Protein AF-A0A950YND7-F1 (afdb_monomer_lite)

Sequence (74 aa):
MNEPAAKKCIYPGCDRPAVPPHPLGGPQPSFCDREDHNALTAHQERQRIARERAESDERPQPPAPKRAESEEVV

Secondary structure (DSSP, 8-state):
-----PPBP-STT--SBPPPPPTT--PPPSS-S-TT-SHHHHHHHHHHHHHHHHHH--S-PPP-----------

pLDDT: mean 79.66, std 17.43, range [39.19, 96.81]

Foldseek 3Di:
DPQPPFAAAPQPPGRHGFDGADPVGDDGDNHHPDPCRDDVNSVVVVVVVVVVCVVVPPPDDDPDPPPPPPDDDD

Radius of gyration: 18.73 Å; chains: 1; bounding box: 40×28×54 Å

Structure (mmCIF, N/CA/C/O backbone):
data_AF-A0A950YND7-F1
#
_entry.id   AF-A0A950YND7-F1
#
loop_
_atom_site.group_PDB
_atom_site.id
_atom_site.type_symbol
_atom_site.label_atom_id
_atom_site.label_alt_id
_atom_site.label_comp_id
_atom_site.label_asym_id
_atom_site.label_entity_id
_atom_site.label_seq_id
_atom_site.pdbx_PDB_ins_code
_atom_site.Cartn_x
_atom_site.Cartn_y
_atom_site.Cartn_z
_atom_site.occupancy
_atom_site.B_iso_or_equiv
_atom_site.auth_seq_id
_atom_site.auth_comp_id
_atom_site.auth_asym_id
_atom_site.auth_atom_id
_atom_site.pdbx_PDB_model_num
ATOM 1 N N . MET A 1 1 ? 6.187 -20.474 -22.697 1.00 39.19 1 MET A N 1
ATOM 2 C CA . MET A 1 1 ? 6.734 -19.289 -22.006 1.00 39.19 1 MET A CA 1
ATOM 3 C C . MET A 1 1 ? 6.158 -19.319 -20.600 1.00 39.19 1 MET A C 1
ATOM 5 O O . MET A 1 1 ? 4.945 -19.383 -20.481 1.00 39.19 1 MET A O 1
ATOM 9 N N . ASN A 1 2 ? 6.990 -19.446 -19.564 1.00 52.19 2 ASN A N 1
ATOM 10 C CA . ASN A 1 2 ? 6.528 -19.561 -18.177 1.00 52.19 2 ASN A CA 1
ATOM 11 C C . ASN A 1 2 ? 6.239 -18.147 -17.657 1.00 52.19 2 ASN A C 1
ATOM 13 O O . ASN A 1 2 ? 7.159 -17.437 -17.258 1.00 52.19 2 ASN A O 1
ATOM 17 N N . GLU A 1 3 ? 4.994 -17.702 -17.787 1.00 59.28 3 GLU A N 1
ATOM 18 C CA . GLU A 1 3 ? 4.542 -16.420 -17.251 1.00 59.28 3 GLU A CA 1
ATOM 19 C C . GLU A 1 3 ? 4.574 -16.536 -15.717 1.00 59.28 3 GLU A C 1
ATOM 21 O O . GLU A 1 3 ? 3.893 -17.407 -15.169 1.00 59.28 3 GLU A O 1
ATOM 26 N N . PRO A 1 4 ? 5.414 -15.766 -14.997 1.00 57.97 4 PRO A N 1
ATOM 27 C CA . PRO A 1 4 ? 5.486 -15.883 -13.549 1.00 57.97 4 PRO A CA 1
ATOM 28 C C . PRO A 1 4 ? 4.117 -15.508 -12.997 1.00 57.97 4 PRO A C 1
ATOM 30 O O . PRO A 1 4 ? 3.696 -14.364 -13.159 1.00 57.97 4 PRO A O 1
ATOM 33 N N . ALA A 1 5 ? 3.429 -16.478 -12.384 1.00 63.28 5 ALA A N 1
ATOM 34 C CA . ALA A 1 5 ? 2.097 -16.305 -11.819 1.00 63.28 5 ALA A CA 1
ATOM 35 C C . ALA A 1 5 ? 2.046 -14.988 -11.034 1.00 63.28 5 ALA A C 1
ATOM 37 O O . ALA A 1 5 ? 2.688 -14.846 -9.988 1.00 63.28 5 ALA A O 1
ATOM 38 N N . ALA A 1 6 ? 1.369 -13.989 -11.604 1.00 70.75 6 ALA A N 1
ATOM 39 C CA . ALA A 1 6 ? 1.362 -12.648 -11.054 1.00 70.75 6 ALA A CA 1
ATOM 40 C C . ALA A 1 6 ? 0.725 -12.711 -9.666 1.00 70.75 6 ALA A C 1
ATOM 42 O O . ALA A 1 6 ? -0.421 -13.139 -9.517 1.00 70.75 6 ALA A O 1
ATOM 43 N N . LYS A 1 7 ? 1.478 -12.322 -8.632 1.00 85.69 7 LYS A N 1
ATOM 44 C CA . LYS A 1 7 ? 0.923 -12.224 -7.282 1.00 85.69 7 LYS A CA 1
ATOM 45 C C . LYS A 1 7 ? -0.221 -11.216 -7.315 1.00 85.69 7 LYS A C 1
ATOM 47 O O . LYS A 1 7 ? -0.157 -10.232 -8.044 1.00 85.69 7 LYS A O 1
ATOM 52 N N . LYS A 1 8 ? -1.279 -11.450 -6.546 1.00 93.31 8 LYS A N 1
ATOM 53 C CA . LYS A 1 8 ? -2.371 -10.479 -6.410 1.00 93.31 8 LYS A CA 1
ATOM 54 C C . LYS A 1 8 ? -1.895 -9.277 -5.586 1.00 93.31 8 LYS A C 1
ATOM 56 O O . LYS A 1 8 ? -1.050 -9.428 -4.702 1.00 93.31 8 LYS A O 1
ATOM 61 N N . CYS A 1 9 ? -2.443 -8.099 -5.875 1.00 94.94 9 CYS A N 1
ATOM 62 C CA . CYS A 1 9 ? -2.239 -6.907 -5.063 1.00 94.94 9 CYS A CA 1
ATOM 63 C C . CYS A 1 9 ? -2.601 -7.190 -3.596 1.00 94.94 9 CYS A C 1
ATOM 65 O O . CYS A 1 9 ? -3.692 -7.669 -3.303 1.00 94.94 9 CYS A O 1
ATOM 67 N N . ILE A 1 10 ? -1.699 -6.870 -2.666 1.00 95.38 10 ILE A N 1
ATOM 68 C CA . ILE A 1 10 ? -1.921 -7.103 -1.226 1.00 95.38 10 ILE A CA 1
ATOM 69 C C . ILE A 1 10 ? -2.751 -6.004 -0.540 1.00 95.38 10 ILE A C 1
ATOM 71 O O . ILE A 1 10 ? -2.887 -5.998 0.687 1.00 95.38 10 ILE A O 1
ATOM 75 N N . TYR A 1 11 ? -3.244 -5.026 -1.304 1.00 96.50 11 TYR A N 1
ATOM 76 C CA . TYR A 1 11 ? -4.091 -3.967 -0.771 1.00 96.50 11 TYR A CA 1
ATOM 77 C C . TYR A 1 11 ? -5.449 -4.564 -0.355 1.00 96.50 11 TYR A C 1
ATOM 79 O O . TYR A 1 11 ? -6.049 -5.295 -1.148 1.00 96.50 11 TYR A O 1
ATOM 87 N N . PRO A 1 12 ? -5.935 -4.308 0.874 1.00 94.69 12 PRO A N 1
ATOM 88 C CA . PRO A 1 12 ? -7.186 -4.892 1.356 1.00 94.69 12 PRO A CA 1
ATOM 89 C C . PRO A 1 12 ? -8.356 -4.511 0.436 1.00 94.69 12 PRO A C 1
ATOM 91 O O . PRO A 1 12 ? -8.549 -3.345 0.115 1.00 94.69 12 PRO A O 1
ATOM 94 N N . GLY A 1 13 ? -9.114 -5.510 -0.025 1.00 92.50 13 GLY A N 1
ATOM 95 C CA . GLY A 1 13 ? -10.228 -5.308 -0.959 1.00 92.50 13 GLY A CA 1
ATOM 96 C C . GLY A 1 13 ? -9.828 -5.115 -2.429 1.00 92.50 13 GLY A C 1
ATOM 97 O O . GLY A 1 13 ? -10.688 -4.813 -3.251 1.00 92.50 13 GLY A O 1
ATOM 98 N N . CYS A 1 14 ? -8.551 -5.285 -2.792 1.00 94.81 14 CYS A N 1
ATOM 99 C CA . CYS A 1 14 ? -8.114 -5.235 -4.186 1.00 94.81 14 CYS A CA 1
ATOM 100 C C . CYS A 1 14 ? -7.925 -6.637 -4.784 1.00 94.81 14 CYS A C 1
ATOM 102 O O . CYS A 1 14 ? -7.147 -7.442 -4.280 1.00 94.81 14 CYS A O 1
ATOM 104 N N . ASP A 1 15 ? -8.567 -6.895 -5.926 1.00 93.00 15 ASP A N 1
ATOM 105 C CA . ASP A 1 15 ? -8.444 -8.163 -6.660 1.00 93.00 15 ASP A CA 1
ATOM 106 C C . ASP A 1 15 ? -7.543 -8.097 -7.901 1.00 93.00 15 ASP A C 1
ATOM 108 O O . ASP A 1 15 ? -7.387 -9.093 -8.610 1.00 93.00 15 ASP A O 1
ATOM 112 N N . ARG A 1 16 ? -6.930 -6.941 -8.175 1.00 92.00 16 ARG A N 1
ATOM 113 C CA . ARG A 1 16 ? -6.062 -6.757 -9.346 1.00 92.00 16 ARG A CA 1
ATOM 114 C C . ARG A 1 16 ? -4.736 -7.512 -9.200 1.00 92.00 16 ARG A C 1
ATOM 116 O O . ARG A 1 16 ? -4.239 -7.665 -8.079 1.00 92.00 16 ARG A O 1
ATOM 123 N N . PRO A 1 17 ? -4.123 -7.947 -10.314 1.00 92.12 17 PRO A N 1
ATOM 124 C CA . PRO A 1 17 ? -2.762 -8.465 -10.281 1.00 92.12 17 PRO A CA 1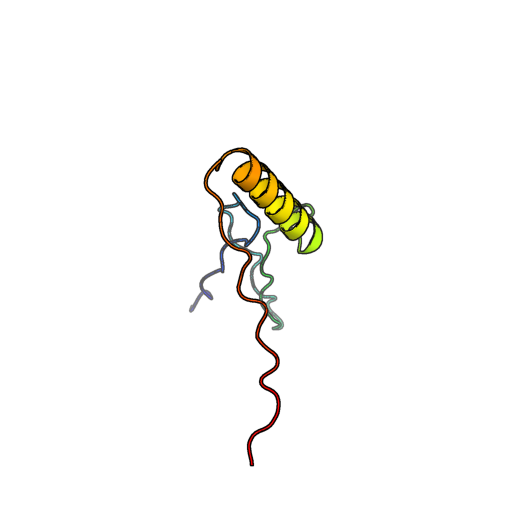
ATOM 125 C C . PRO A 1 17 ? -1.791 -7.368 -9.829 1.00 92.12 17 PRO A C 1
ATOM 127 O O . PRO A 1 17 ? -1.974 -6.188 -10.136 1.00 92.12 17 PRO A O 1
ATOM 130 N N . ALA A 1 18 ? -0.764 -7.755 -9.080 1.00 92.50 18 ALA A N 1
ATOM 131 C CA . ALA A 1 18 ? 0.362 -6.886 -8.796 1.00 92.50 18 ALA A CA 1
ATOM 132 C C . ALA A 1 18 ? 1.149 -6.609 -10.083 1.00 92.50 18 ALA A C 1
ATOM 134 O O . ALA A 1 18 ? 1.056 -7.356 -11.063 1.00 92.50 18 ALA A O 1
ATOM 135 N N . VAL A 1 19 ? 1.922 -5.525 -10.072 1.00 91.06 19 VAL A N 1
ATOM 136 C CA . VAL A 1 19 ? 2.739 -5.130 -11.218 1.00 91.06 19 VAL A CA 1
ATOM 137 C C . VAL A 1 19 ? 3.665 -6.293 -11.603 1.00 91.06 19 VAL A C 1
ATOM 139 O O . VAL A 1 19 ? 4.282 -6.910 -10.724 1.00 91.06 19 VAL A O 1
ATOM 142 N N . PRO A 1 20 ? 3.764 -6.624 -12.902 1.00 85.56 20 PRO A N 1
ATOM 143 C CA . PRO A 1 20 ? 4.678 -7.650 -13.378 1.00 85.56 20 PRO A CA 1
ATOM 144 C C . PRO A 1 20 ? 6.126 -7.391 -12.936 1.00 85.56 20 PRO A C 1
ATOM 146 O O . PRO A 1 20 ? 6.525 -6.239 -12.745 1.00 85.56 20 PRO A O 1
ATOM 149 N N . PRO A 1 21 ? 6.945 -8.445 -12.780 1.00 86.81 21 PRO A N 1
ATOM 150 C CA . PRO A 1 21 ? 8.368 -8.261 -12.536 1.00 86.81 21 PRO A CA 1
ATOM 151 C C . PRO A 1 21 ? 9.018 -7.512 -13.708 1.00 86.81 21 PRO A C 1
ATOM 153 O O . PRO A 1 21 ? 8.625 -7.675 -14.864 1.00 86.81 21 PRO A O 1
ATOM 156 N N . HIS A 1 22 ? 10.031 -6.700 -13.407 1.00 82.69 22 HIS A N 1
ATOM 157 C CA . HIS A 1 22 ? 10.744 -5.938 -14.427 1.00 82.69 22 HIS A CA 1
ATOM 158 C C . HIS A 1 22 ? 11.516 -6.884 -15.376 1.00 82.69 22 HIS A C 1
ATOM 160 O O . HIS A 1 22 ? 12.133 -7.842 -14.901 1.00 82.69 22 HIS A O 1
ATOM 166 N N . PRO A 1 23 ? 11.545 -6.629 -16.702 1.00 83.06 23 PRO A N 1
ATOM 167 C CA . PRO A 1 23 ? 12.180 -7.523 -17.682 1.00 83.06 23 PRO A CA 1
ATOM 168 C C . PRO A 1 23 ? 13.694 -7.689 -17.488 1.00 83.06 23 PRO A C 1
ATOM 170 O O . PRO A 1 23 ? 14.246 -8.729 -17.829 1.00 83.06 23 PRO A O 1
ATOM 173 N N . LEU A 1 24 ? 14.365 -6.687 -16.912 1.00 85.75 24 LEU A N 1
ATOM 174 C CA . LEU A 1 24 ? 15.797 -6.743 -16.571 1.00 85.75 24 LEU A CA 1
ATOM 175 C C . LEU A 1 24 ? 16.088 -7.481 -15.250 1.00 85.75 24 LEU A C 1
ATOM 177 O O . LEU A 1 24 ? 17.227 -7.495 -14.789 1.00 85.75 24 LEU A O 1
ATOM 181 N N . GLY A 1 25 ? 15.072 -8.088 -14.637 1.00 79.75 25 GLY A N 1
ATOM 182 C CA . GLY A 1 25 ? 15.166 -8.710 -13.323 1.00 79.75 25 GLY A CA 1
ATOM 183 C C . GLY A 1 25 ? 14.861 -7.737 -12.183 1.00 79.75 25 GLY A C 1
ATOM 184 O O . GLY A 1 25 ? 14.737 -6.528 -12.370 1.00 79.75 25 GLY A O 1
ATOM 185 N N . GLY A 1 26 ? 14.692 -8.297 -10.988 1.00 83.19 26 GLY A N 1
ATOM 186 C CA . GLY A 1 26 ? 14.290 -7.579 -9.780 1.00 83.19 26 GLY A CA 1
ATOM 187 C C . GLY A 1 26 ? 13.106 -8.254 -9.084 1.00 83.19 26 GLY A C 1
ATOM 188 O O . GLY A 1 26 ? 12.376 -9.032 -9.707 1.00 83.19 26 GLY A O 1
ATOM 189 N N . PRO A 1 27 ? 12.913 -8.006 -7.778 1.00 86.88 27 PRO A N 1
ATOM 190 C CA . PRO A 1 27 ? 11.778 -8.557 -7.058 1.00 86.88 27 PRO A CA 1
ATOM 191 C C . PRO A 1 27 ? 10.468 -8.009 -7.632 1.00 86.88 27 PRO A C 1
ATOM 193 O O . PRO A 1 27 ? 10.333 -6.816 -7.893 1.00 86.88 27 PRO A O 1
ATOM 196 N N . GLN A 1 28 ? 9.490 -8.895 -7.809 1.00 87.44 28 GLN A N 1
ATOM 197 C CA . GLN A 1 28 ? 8.142 -8.502 -8.205 1.00 87.44 28 GLN A CA 1
ATOM 198 C C . GLN A 1 28 ? 7.509 -7.618 -7.112 1.00 87.44 28 GLN A C 1
ATOM 200 O O . GLN A 1 28 ? 7.504 -8.031 -5.946 1.00 87.44 28 GLN A O 1
ATOM 205 N N . PRO A 1 29 ? 6.942 -6.452 -7.465 1.00 90.69 29 PRO A N 1
ATOM 206 C CA . PRO A 1 29 ? 6.173 -5.631 -6.537 1.00 90.69 29 PRO A CA 1
ATOM 207 C C . PRO A 1 29 ? 4.960 -6.377 -5.971 1.00 90.69 29 PRO A C 1
ATOM 209 O O . PRO A 1 29 ? 4.349 -7.203 -6.642 1.00 90.69 29 PRO A O 1
ATOM 212 N N . SER A 1 30 ? 4.566 -6.051 -4.741 1.00 92.94 30 SER A N 1
ATOM 213 C CA . SER A 1 30 ? 3.375 -6.641 -4.101 1.00 92.94 30 SER A CA 1
ATOM 214 C C . SER A 1 30 ? 2.073 -5.889 -4.409 1.00 92.94 30 SER A C 1
ATOM 216 O O . SER A 1 30 ? 0.994 -6.324 -4.003 1.00 92.94 30 SER A O 1
ATOM 218 N N . PHE A 1 31 ? 2.158 -4.742 -5.082 1.00 94.88 31 PHE A N 1
ATOM 219 C CA . PHE A 1 31 ? 1.030 -3.853 -5.357 1.00 94.88 31 PHE A CA 1
ATOM 220 C C . PHE A 1 31 ? 0.769 -3.743 -6.859 1.00 94.88 31 PHE A C 1
ATOM 222 O O . PHE A 1 31 ? 1.649 -4.063 -7.654 1.00 94.88 31 PHE A O 1
ATOM 229 N N . CYS A 1 32 ? -0.443 -3.336 -7.241 1.00 94.56 32 CYS A N 1
ATOM 230 C CA . CYS A 1 32 ? -0.801 -3.081 -8.636 1.00 94.56 32 CYS A CA 1
ATOM 231 C C . CYS A 1 32 ? -0.318 -1.694 -9.088 1.00 94.56 32 CYS A C 1
ATOM 233 O O . CYS A 1 32 ? 0.345 -0.979 -8.345 1.00 94.56 32 CYS A O 1
ATOM 235 N N . ASP A 1 33 ? -0.672 -1.309 -10.307 1.00 92.31 33 ASP A N 1
ATOM 236 C CA . ASP A 1 33 ? -0.296 -0.057 -10.971 1.00 92.31 33 ASP A CA 1
ATOM 237 C C . ASP A 1 33 ? -0.939 1.214 -10.377 1.00 92.31 33 ASP A C 1
ATOM 239 O O . ASP A 1 33 ? -0.702 2.313 -10.869 1.00 92.31 33 ASP A O 1
ATOM 243 N N . ARG A 1 34 ? -1.741 1.091 -9.312 1.00 93.19 34 ARG A N 1
ATOM 244 C CA . ARG A 1 34 ? -2.381 2.233 -8.649 1.00 93.19 34 ARG A CA 1
ATOM 245 C C . ARG A 1 34 ? -1.424 2.884 -7.658 1.00 93.19 34 ARG A C 1
ATOM 247 O O . ARG A 1 34 ? -0.978 2.227 -6.723 1.00 93.19 34 ARG A O 1
ATOM 254 N N . GLU A 1 35 ? -1.215 4.188 -7.794 1.00 91.31 35 GLU A N 1
ATOM 255 C CA . GLU A 1 35 ? -0.388 4.986 -6.875 1.00 91.31 35 GLU A CA 1
ATOM 256 C C . GLU A 1 35 ? -0.881 4.940 -5.416 1.00 91.31 35 GLU A C 1
ATOM 258 O O . GLU A 1 35 ? -0.082 4.849 -4.477 1.00 91.31 35 GLU A O 1
ATOM 263 N N . ASP A 1 36 ? -2.203 4.879 -5.226 1.00 92.81 36 ASP A N 1
ATOM 264 C CA . ASP A 1 36 ? -2.836 4.753 -3.910 1.00 92.81 36 ASP A CA 1
ATOM 265 C C . ASP A 1 36 ? -2.555 3.406 -3.236 1.00 92.81 36 ASP A C 1
ATOM 267 O O . ASP A 1 36 ? -2.734 3.272 -2.027 1.00 92.81 36 ASP A O 1
ATOM 271 N N . HIS A 1 37 ? -2.174 2.373 -3.991 1.00 95.75 37 HIS A N 1
ATOM 272 C CA . HIS A 1 37 ? -1.974 1.025 -3.470 1.00 95.75 37 HIS A CA 1
ATOM 273 C C . HIS A 1 37 ? -0.496 0.831 -3.159 1.00 95.75 37 HIS A C 1
ATOM 275 O O . HIS A 1 37 ? 0.272 0.310 -3.960 1.00 95.75 37 HIS A O 1
ATOM 281 N N . ASN A 1 38 ? -0.092 1.245 -1.965 1.00 94.94 38 ASN A N 1
ATOM 282 C CA . ASN A 1 38 ? 1.283 1.128 -1.503 1.00 94.94 38 ASN A CA 1
ATOM 283 C C . ASN A 1 38 ? 1.332 0.610 -0.060 1.00 94.94 38 ASN A C 1
ATOM 285 O O . ASN A 1 38 ? 0.309 0.339 0.573 1.00 94.94 38 ASN A O 1
ATOM 289 N N . ALA A 1 39 ? 2.544 0.424 0.464 1.00 95.81 39 ALA A N 1
ATOM 290 C CA . ALA A 1 39 ? 2.740 -0.160 1.787 1.00 95.81 39 ALA A CA 1
ATOM 291 C C . ALA A 1 39 ? 2.120 0.679 2.912 1.00 95.81 39 ALA A C 1
ATOM 293 O O . ALA A 1 39 ? 1.534 0.112 3.838 1.00 95.81 39 ALA A O 1
ATOM 294 N N . LEU A 1 40 ? 2.228 2.007 2.817 1.00 96.12 40 LEU A N 1
ATOM 295 C CA . LEU A 1 40 ? 1.740 2.931 3.834 1.00 96.12 40 LEU A CA 1
ATOM 296 C C . LEU A 1 40 ? 0.212 2.934 3.876 1.00 96.12 40 LEU A C 1
ATOM 298 O O . LEU A 1 40 ? -0.375 2.689 4.930 1.00 96.12 40 LEU A O 1
ATOM 302 N N . THR A 1 41 ? -0.429 3.153 2.732 1.00 96.81 41 THR A N 1
ATOM 303 C CA . THR A 1 41 ? -1.893 3.225 2.631 1.00 96.81 41 THR A CA 1
ATOM 304 C C . THR A 1 41 ? -2.540 1.879 2.935 1.00 96.81 41 THR A C 1
ATOM 306 O O . THR A 1 41 ? -3.518 1.821 3.674 1.00 96.81 41 THR A O 1
ATOM 309 N N . ALA A 1 42 ? -1.959 0.768 2.469 1.00 96.75 42 ALA A N 1
ATOM 310 C CA . ALA A 1 42 ? -2.457 -0.566 2.797 1.00 96.75 42 ALA A CA 1
ATOM 311 C C . ALA A 1 42 ? -2.357 -0.861 4.301 1.00 96.75 42 ALA A C 1
ATOM 313 O O . ALA A 1 42 ? -3.206 -1.553 4.859 1.00 96.75 42 ALA A O 1
ATOM 314 N N . HIS A 1 43 ? -1.313 -0.365 4.972 1.00 96.38 43 HIS A N 1
ATOM 315 C CA . HIS A 1 43 ? -1.186 -0.493 6.420 1.00 96.38 43 HIS A CA 1
ATOM 316 C C . HIS A 1 43 ? -2.233 0.348 7.158 1.00 96.38 43 HIS A C 1
ATOM 318 O O . HIS A 1 43 ? -2.887 -0.175 8.057 1.00 96.38 43 HIS A O 1
ATOM 324 N N . GLN A 1 44 ? -2.431 1.605 6.756 1.00 96.81 44 GLN A N 1
ATOM 325 C CA . GLN A 1 44 ? -3.467 2.477 7.319 1.00 96.81 44 GLN A CA 1
ATOM 326 C C . GLN A 1 44 ? -4.865 1.868 7.154 1.00 96.81 44 GLN A C 1
ATOM 328 O O . GLN A 1 44 ? -5.623 1.811 8.120 1.00 96.81 44 GLN A O 1
ATOM 333 N N . GLU A 1 45 ? -5.170 1.322 5.977 1.00 96.50 45 GLU A N 1
ATOM 334 C CA . GLU A 1 45 ? -6.465 0.694 5.707 1.00 96.50 45 GLU A CA 1
ATOM 335 C C . GLU A 1 45 ? -6.669 -0.577 6.541 1.00 96.50 45 GLU A C 1
ATOM 337 O O . GLU A 1 45 ? -7.720 -0.771 7.148 1.00 96.50 45 GLU A O 1
ATOM 342 N N . ARG A 1 46 ? -5.632 -1.413 6.695 1.00 94.88 46 ARG A N 1
ATOM 343 C CA . ARG A 1 46 ? -5.693 -2.556 7.622 1.00 94.88 46 ARG A CA 1
ATOM 344 C C . ARG A 1 46 ? -5.928 -2.11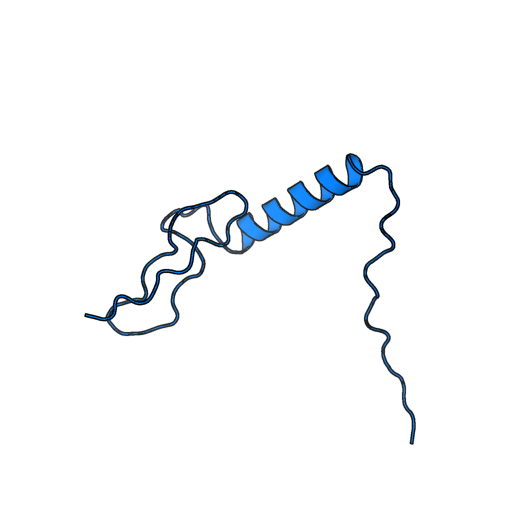9 9.067 1.00 94.88 46 ARG A C 1
ATOM 346 O O . ARG A 1 46 ? -6.683 -2.782 9.773 1.00 94.88 46 ARG A O 1
ATOM 353 N N . GLN A 1 47 ? -5.302 -1.027 9.514 1.00 95.81 47 GLN A N 1
ATOM 354 C CA . GLN A 1 47 ? -5.542 -0.487 10.853 1.00 95.81 47 GLN A CA 1
ATOM 355 C C . GLN A 1 47 ? -6.975 0.019 11.016 1.00 95.81 47 GLN A C 1
ATOM 357 O O . GLN A 1 47 ? -7.570 -0.209 12.066 1.00 95.81 47 GLN A O 1
ATOM 362 N N . ARG A 1 48 ? -7.533 0.679 9.997 1.00 94.81 48 ARG A N 1
ATOM 363 C CA . ARG A 1 48 ? -8.923 1.143 10.000 1.00 94.81 48 ARG A CA 1
ATOM 364 C C . ARG A 1 48 ? -9.896 -0.029 10.132 1.00 94.81 48 ARG A C 1
ATOM 366 O O . ARG A 1 48 ? -10.673 -0.050 11.078 1.00 94.81 48 ARG A O 1
ATOM 373 N N . ILE A 1 49 ? -9.778 -1.036 9.264 1.00 93.81 49 ILE A N 1
ATOM 374 C CA . ILE A 1 49 ? -10.629 -2.238 9.292 1.00 93.81 49 ILE A CA 1
ATOM 375 C C . ILE A 1 49 ? -10.495 -2.970 10.633 1.00 93.81 49 ILE A C 1
ATOM 377 O O . ILE A 1 49 ? -11.482 -3.451 11.182 1.00 93.81 49 ILE A O 1
ATOM 381 N N . ALA A 1 50 ? -9.280 -3.063 11.184 1.00 92.38 50 ALA A N 1
ATOM 382 C CA . ALA A 1 50 ? -9.060 -3.696 12.482 1.00 92.38 50 ALA A CA 1
ATOM 383 C C . ALA A 1 50 ? -9.760 -2.949 13.628 1.00 92.38 50 ALA A C 1
ATOM 385 O O . ALA A 1 50 ? -10.312 -3.604 14.509 1.00 92.38 50 ALA A O 1
ATOM 386 N N . ARG A 1 51 ? -9.770 -1.606 13.611 1.00 91.56 51 ARG A N 1
ATOM 387 C CA . ARG A 1 51 ? -10.511 -0.788 14.588 1.00 91.56 51 ARG A CA 1
ATOM 388 C C . ARG A 1 51 ? -12.017 -0.979 14.435 1.00 91.56 51 ARG A C 1
ATOM 390 O O . ARG A 1 51 ? -12.651 -1.377 15.400 1.00 91.56 51 ARG A O 1
ATOM 397 N N . GLU A 1 52 ? -12.546 -0.833 13.219 1.00 90.38 52 GLU A N 1
ATOM 398 C CA . GLU A 1 52 ? -13.980 -1.015 12.936 1.00 90.38 52 GLU A CA 1
ATOM 399 C C . GLU A 1 52 ? -14.462 -2.417 13.347 1.00 90.38 52 GLU A C 1
ATOM 401 O O . GLU A 1 52 ? -15.541 -2.585 13.921 1.00 90.38 52 GLU A O 1
ATOM 406 N N . ARG A 1 53 ? -13.635 -3.444 13.108 1.00 87.62 53 ARG A N 1
ATOM 407 C CA . ARG A 1 53 ? -13.921 -4.821 13.517 1.00 87.62 53 ARG A CA 1
ATOM 408 C C . ARG A 1 53 ? -13.840 -5.016 15.030 1.00 87.62 53 ARG A C 1
ATOM 410 O O . ARG A 1 53 ? -14.630 -5.789 15.551 1.00 87.62 53 ARG A O 1
ATOM 417 N N . ALA A 1 54 ? -12.923 -4.344 15.724 1.00 85.69 54 ALA A N 1
ATOM 418 C CA . ALA A 1 54 ? -12.846 -4.380 17.185 1.00 85.69 54 ALA A CA 1
ATOM 419 C C . ALA A 1 54 ? -14.023 -3.646 17.849 1.00 85.69 54 ALA A C 1
ATOM 421 O O . ALA A 1 54 ? -14.477 -4.063 18.906 1.00 85.69 54 ALA A O 1
ATOM 422 N N . GLU A 1 55 ? -14.529 -2.581 17.224 1.00 77.44 55 GLU A N 1
ATOM 423 C CA . GLU A 1 55 ? -15.710 -1.845 17.691 1.00 77.44 55 GLU A CA 1
ATOM 424 C C . GLU A 1 55 ? -17.011 -2.615 17.428 1.00 77.44 55 GLU A C 1
ATOM 426 O O . GLU A 1 55 ? -17.941 -2.542 18.224 1.00 77.44 55 GLU A O 1
ATOM 431 N N . SER A 1 56 ? -17.075 -3.377 16.331 1.00 70.19 56 SER A N 1
ATOM 432 C CA . SER A 1 56 ? -18.262 -4.163 15.959 1.00 70.19 56 SER A CA 1
ATOM 433 C C . SER A 1 56 ? -18.317 -5.550 16.618 1.00 70.19 56 SER A C 1
ATOM 435 O O . SER A 1 56 ? -19.390 -6.144 16.714 1.00 70.19 56 SER A O 1
ATOM 437 N N . ASP A 1 57 ? -17.176 -6.095 17.046 1.00 60.81 57 ASP A N 1
ATOM 438 C CA . ASP A 1 57 ? -17.062 -7.386 17.733 1.00 60.81 57 ASP A CA 1
ATOM 439 C C . ASP A 1 57 ? -16.963 -7.127 19.248 1.00 60.81 57 ASP A C 1
ATOM 441 O O . ASP A 1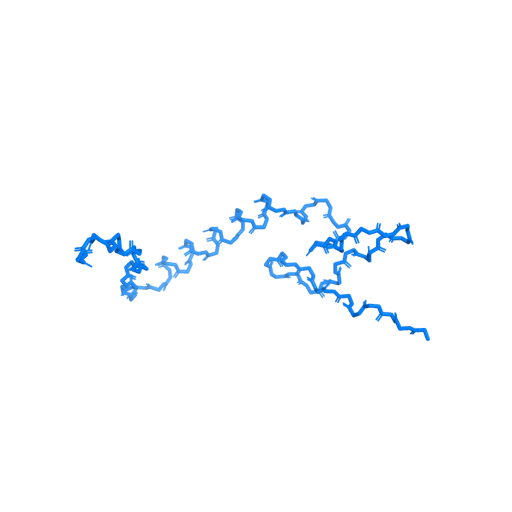 57 ? -15.884 -7.157 19.832 1.00 60.81 57 ASP A O 1
ATOM 445 N N . GLU A 1 58 ? -18.104 -6.878 19.905 1.00 53.69 58 GLU A N 1
ATOM 446 C CA . GLU A 1 58 ? -18.279 -6.876 21.374 1.00 53.69 58 GLU A CA 1
ATOM 447 C C . GLU A 1 58 ? -18.062 -8.291 21.976 1.00 53.69 58 GLU A C 1
ATOM 449 O O . GLU A 1 58 ? -18.840 -8.814 22.775 1.00 53.69 58 GLU A O 1
ATOM 454 N N . ARG A 1 59 ? -16.984 -8.971 21.579 1.00 53.06 59 ARG A N 1
ATOM 455 C CA . ARG A 1 59 ? -16.477 -10.176 22.224 1.00 53.06 59 ARG A CA 1
ATOM 456 C C . ARG A 1 59 ? -14.985 -9.966 22.469 1.00 53.06 59 ARG A C 1
ATOM 458 O O . ARG A 1 59 ? -14.238 -9.776 21.515 1.00 53.06 59 ARG A O 1
ATOM 465 N N . PRO A 1 60 ? -14.525 -9.974 23.731 1.00 51.34 60 PRO A N 1
ATOM 466 C CA . PRO A 1 60 ? -13.163 -9.582 24.055 1.00 51.34 60 PRO A CA 1
ATOM 467 C C . PRO A 1 60 ? -12.179 -10.565 23.417 1.00 51.34 60 PRO A C 1
ATOM 469 O O . PRO A 1 60 ? -12.024 -11.695 23.877 1.00 51.34 60 PRO A O 1
ATOM 472 N N . GLN A 1 61 ? -11.513 -10.136 22.345 1.00 54.59 61 GLN A N 1
ATOM 473 C CA . GLN A 1 61 ? -10.326 -10.814 21.847 1.00 54.59 61 GLN A CA 1
ATOM 474 C C . GLN A 1 61 ? -9.190 -10.504 22.829 1.00 54.59 61 GLN A C 1
ATOM 476 O O . GLN A 1 61 ? -8.839 -9.332 22.997 1.00 54.59 61 GLN A O 1
ATOM 481 N N . PRO A 1 62 ? -8.628 -11.510 23.526 1.00 56.91 62 PRO A N 1
ATOM 482 C CA . PRO A 1 62 ? -7.474 -11.277 24.378 1.00 56.91 62 PRO A CA 1
ATOM 483 C C . PRO A 1 62 ? -6.325 -10.730 23.518 1.00 56.91 62 PRO A C 1
ATOM 485 O O . PRO A 1 62 ? -6.190 -11.126 22.354 1.00 56.91 62 PRO A O 1
ATOM 488 N N . PRO A 1 63 ? -5.502 -9.813 24.058 1.00 54.84 63 PRO A N 1
ATOM 489 C CA . PRO A 1 63 ? -4.385 -9.254 23.315 1.00 54.84 63 PRO A CA 1
ATOM 490 C C . PRO A 1 63 ? -3.497 -10.391 22.808 1.00 54.84 63 PRO A C 1
ATOM 492 O O . PRO A 1 63 ? -3.202 -11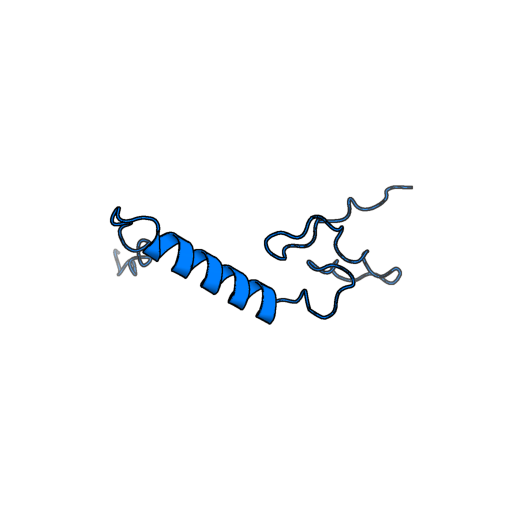.330 23.553 1.00 54.84 63 PRO A O 1
ATOM 495 N N . ALA A 1 64 ? -3.090 -10.302 21.536 1.00 57.25 64 ALA A N 1
ATOM 496 C CA . ALA A 1 64 ? -2.130 -11.219 20.930 1.00 57.25 64 ALA A CA 1
ATOM 497 C C . ALA A 1 64 ? -0.975 -11.467 21.914 1.00 57.25 64 ALA A C 1
ATOM 499 O O . ALA A 1 64 ? -0.497 -10.495 22.514 1.00 57.25 64 ALA A O 1
ATOM 500 N N . PRO A 1 65 ? -0.539 -12.724 22.128 1.00 50.97 65 PRO A N 1
ATOM 501 C CA . PRO A 1 65 ? 0.507 -13.002 23.093 1.00 50.97 65 PRO A CA 1
ATOM 502 C C . PRO A 1 65 ? 1.748 -12.221 22.671 1.00 50.97 65 PRO A C 1
ATOM 504 O O . PRO A 1 65 ? 2.397 -12.542 21.673 1.00 50.97 65 PRO A O 1
ATOM 507 N N . LYS A 1 66 ? 2.058 -11.165 23.435 1.00 48.69 66 LYS A N 1
ATOM 508 C CA . LYS A 1 66 ? 3.394 -10.580 23.495 1.00 48.69 66 LYS A CA 1
ATOM 509 C C . LYS A 1 66 ? 4.332 -11.770 23.619 1.00 48.69 66 LYS A C 1
ATOM 511 O O . LYS A 1 66 ? 4.165 -12.571 24.539 1.00 48.69 66 LYS A O 1
ATOM 516 N N . ARG A 1 67 ? 5.205 -11.965 22.626 1.00 51.38 67 ARG A N 1
ATOM 517 C CA . ARG A 1 67 ? 6.226 -13.012 22.69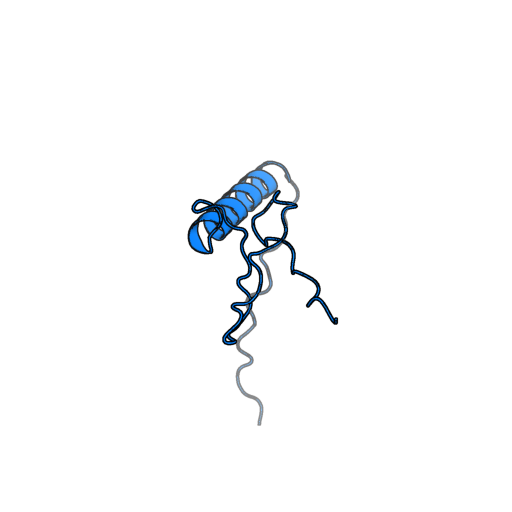1 1.00 51.38 67 ARG A CA 1
ATOM 518 C C . ARG A 1 67 ? 6.916 -12.794 24.029 1.00 51.38 67 ARG A C 1
ATOM 520 O O . ARG A 1 67 ? 7.533 -11.751 24.214 1.00 51.38 67 ARG A O 1
ATOM 527 N N . ALA A 1 68 ? 6.683 -13.705 24.969 1.00 49.62 68 ALA A N 1
ATOM 528 C CA . ALA A 1 68 ? 7.390 -13.709 26.225 1.00 49.62 68 ALA A CA 1
ATOM 529 C C . ALA A 1 68 ? 8.862 -13.802 25.843 1.00 49.62 68 ALA A C 1
ATOM 531 O O . ALA A 1 68 ? 9.278 -14.770 25.199 1.00 49.62 68 ALA A O 1
ATOM 532 N N . GLU A 1 69 ? 9.603 -12.741 26.151 1.00 56.09 69 GLU A N 1
ATOM 533 C CA . GLU A 1 69 ? 11.033 -12.826 26.384 1.00 56.09 69 GLU A CA 1
ATOM 534 C C . GLU A 1 69 ? 11.249 -14.096 27.209 1.00 56.09 69 GLU A C 1
ATOM 536 O O . GLU A 1 69 ? 10.795 -14.206 28.345 1.00 56.09 69 GLU A O 1
ATOM 541 N N . SER A 1 70 ? 11.792 -15.125 26.562 1.00 54.97 70 SER A N 1
ATOM 542 C CA . SER A 1 70 ? 12.234 -16.324 27.254 1.00 54.97 70 SER A CA 1
ATOM 543 C C . SER A 1 70 ? 13.603 -15.970 27.802 1.00 54.97 70 SER A C 1
ATOM 545 O O . SER A 1 70 ? 14.615 -16.082 27.115 1.00 54.97 70 SER A O 1
ATOM 547 N N . GLU A 1 71 ? 13.557 -15.411 29.003 1.00 61.50 71 GLU A N 1
ATOM 548 C CA . GLU A 1 71 ? 14.652 -15.339 29.953 1.00 61.50 71 GLU A CA 1
ATOM 549 C C . GLU A 1 71 ? 15.229 -16.756 30.151 1.00 61.50 71 GLU A C 1
ATOM 551 O O . GLU A 1 71 ? 14.494 -17.713 30.392 1.00 61.50 71 GLU A O 1
ATOM 556 N N . GLU A 1 72 ? 16.532 -16.870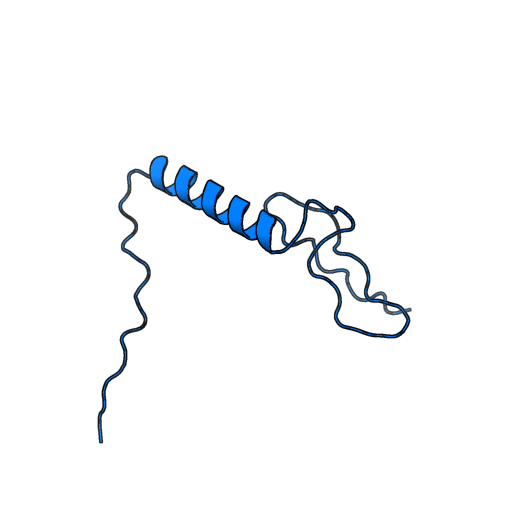 29.894 1.00 64.25 72 GLU A N 1
ATOM 557 C CA . GLU A 1 72 ? 17.532 -17.697 30.584 1.00 64.25 72 GLU A CA 1
ATOM 558 C C . GLU A 1 72 ? 17.094 -19.031 31.232 1.00 64.25 72 GLU A C 1
ATOM 560 O O . GLU A 1 72 ? 16.463 -19.030 32.283 1.00 64.25 72 GLU A O 1
ATOM 565 N N . VAL A 1 73 ? 17.567 -20.171 30.692 1.00 60.28 73 VAL A N 1
ATOM 566 C CA . VAL A 1 73 ? 17.863 -21.395 31.472 1.00 60.28 73 VAL A CA 1
ATOM 567 C C . VAL A 1 73 ? 19.070 -22.144 30.858 1.00 60.28 73 VAL A C 1
ATOM 569 O O . VAL A 1 73 ? 19.004 -22.585 29.709 1.00 60.28 73 VAL A O 1
ATOM 572 N N . VAL A 1 74 ? 20.086 -22.336 31.719 1.00 59.53 74 VAL A N 1
ATOM 573 C CA . VAL A 1 74 ? 21.374 -23.087 31.669 1.00 59.53 74 VAL A CA 1
ATOM 574 C C . VAL A 1 74 ? 22.621 -22.348 31.188 1.00 59.53 74 VAL A C 1
ATOM 576 O O . VAL A 1 74 ? 22.783 -22.145 29.967 1.00 59.53 74 VAL A O 1
#